Protein AF-A0A3B3ZAB7-F1 (afdb_monomer)

pLDDT: mean 88.38, std 9.66, range [38.16, 97.75]

Solvent-accessible surface area (backbone atoms only — not comparable to full-atom values): 7412 Å² total; per-residue (Å²): 98,80,50,79,48,81,46,79,48,64,71,48,69,42,68,54,40,42,38,39,38,40,39,37,36,43,34,38,38,27,59,18,38,37,39,38,39,42,39,38,37,42,34,39,38,23,58,17,36,37,38,38,39,42,38,38,37,43,34,38,39,20,59,16,35,35,38,37,40,42,38,36,41,42,34,38,37,20,59,16,35,36,39,37,38,44,37,37,37,42,36,39,38,19,57,16,37,36,38,38,38,42,37,37,37,43,35,38,37,21,52,48,9,36,37,38,38,42,39,38,38,42,36,38,38,26,57,14,32,37,38,40,39,38,39,38,35,45,33,38,43,33,67,20,42,38,40,35,36,49,27,50,71,71,41,78,52,80,42,98,46,55,75,47,79,46,66,78,76,82,127

Secondary structure (DSSP, 8-state):
-EEEEEEEEEEE--SSSEEEEEEEEEEE--SSSEEEEEEEEEEE--SSSEEEEEEEEEEE--SSSEEEEEEEEEEE--SSSEEEEEEEEEEE--SSSEEEEEEEEEEE--SSSEEEEEEEEEEE--SSSEEEEEEEEEEE--SSSEEEE-SEEEEE--SSSEEEE------

Structure (mmCIF, N/CA/C/O backbone):
data_AF-A0A3B3ZAB7-F1
#
_entry.id   AF-A0A3B3ZAB7-F1
#
loop_
_atom_site.group_PDB
_atom_site.id
_atom_site.type_symbol
_atom_site.label_atom_id
_atom_site.label_alt_id
_atom_site.label_comp_id
_atom_site.label_asym_id
_atom_site.label_entity_id
_atom_site.label_seq_id
_atom_site.pdbx_PDB_ins_code
_atom_site.Cartn_x
_atom_site.Cartn_y
_atom_site.Cartn_z
_atom_site.occupancy
_atom_site.B_iso_or_equiv
_atom_site.auth_seq_id
_atom_site.auth_comp_id
_atom_site.auth_asym_id
_atom_site.auth_atom_id
_atom_site.pdbx_PDB_model_num
ATOM 1 N N . GLY A 1 1 ? 11.464 8.944 -22.941 1.00 56.97 1 GLY A N 1
ATOM 2 C CA . GLY A 1 1 ? 11.507 7.670 -23.682 1.00 56.97 1 GLY A CA 1
ATOM 3 C C . GLY A 1 1 ? 10.567 6.689 -23.020 1.00 56.97 1 GLY A C 1
ATOM 4 O O . GLY A 1 1 ? 10.219 6.925 -21.866 1.00 56.97 1 GLY A O 1
ATOM 5 N N . LEU A 1 2 ? 10.152 5.659 -23.757 1.00 76.62 2 LEU A N 1
ATOM 6 C CA . LEU A 1 2 ? 9.396 4.512 -23.250 1.00 76.62 2 LEU A CA 1
ATOM 7 C C . LEU A 1 2 ? 10.309 3.286 -23.273 1.00 76.62 2 LEU A C 1
ATOM 9 O O . LEU A 1 2 ? 10.951 3.048 -24.297 1.00 76.62 2 LEU A O 1
ATOM 13 N N . SER A 1 3 ? 10.379 2.540 -22.175 1.00 81.94 3 SER A N 1
ATOM 14 C CA . SER A 1 3 ? 11.030 1.225 -22.119 1.00 81.94 3 SER A CA 1
ATOM 15 C C . SER A 1 3 ? 10.000 0.160 -21.761 1.00 81.94 3 SER A C 1
ATOM 17 O O . SER A 1 3 ? 9.223 0.369 -20.835 1.00 81.94 3 SER A O 1
ATOM 19 N N . GLU A 1 4 ? 10.001 -0.965 -22.477 1.00 85.50 4 GLU A N 1
ATOM 20 C CA . GLU A 1 4 ? 9.142 -2.114 -22.176 1.00 85.50 4 GLU A CA 1
ATOM 21 C C . GLU A 1 4 ? 9.986 -3.376 -21.987 1.00 85.50 4 GLU A C 1
ATOM 23 O O . GLU A 1 4 ? 10.697 -3.763 -22.917 1.00 85.50 4 GLU A O 1
ATOM 28 N N . ASP A 1 5 ? 9.830 -4.067 -20.856 1.00 85.81 5 ASP A N 1
ATOM 29 C CA . ASP A 1 5 ? 10.419 -5.389 -20.633 1.00 85.81 5 ASP A CA 1
ATOM 30 C C . ASP A 1 5 ? 9.352 -6.468 -20.390 1.00 85.81 5 ASP A C 1
ATOM 32 O O . ASP A 1 5 ? 8.323 -6.283 -19.735 1.00 85.81 5 ASP A O 1
ATOM 36 N N . ARG A 1 6 ? 9.592 -7.666 -20.936 1.00 86.44 6 ARG A N 1
ATOM 37 C CA . ARG A 1 6 ? 8.733 -8.846 -20.737 1.00 86.44 6 ARG A CA 1
ATOM 38 C C . ARG A 1 6 ? 9.573 -10.002 -20.221 1.00 86.44 6 ARG A C 1
ATOM 40 O O . ARG A 1 6 ? 10.340 -10.598 -20.972 1.00 86.44 6 ARG A O 1
ATOM 47 N N . GLY A 1 7 ? 9.407 -10.361 -18.950 1.00 86.94 7 GLY A N 1
ATOM 48 C CA . GLY A 1 7 ? 10.125 -11.480 -18.346 1.00 86.94 7 GLY A CA 1
ATOM 49 C C . GLY A 1 7 ? 10.556 -11.224 -16.909 1.00 86.94 7 GLY A C 1
ATOM 50 O O . GLY A 1 7 ? 9.721 -11.009 -16.030 1.00 86.94 7 GLY A O 1
ATOM 51 N N . ARG A 1 8 ? 11.857 -11.366 -16.643 1.00 87.81 8 ARG A N 1
ATOM 52 C CA . ARG A 1 8 ? 12.443 -11.084 -15.331 1.00 87.81 8 ARG A CA 1
ATOM 53 C C . ARG A 1 8 ? 13.347 -9.870 -15.439 1.00 87.81 8 ARG A C 1
ATOM 55 O O . ARG A 1 8 ? 14.348 -9.942 -16.143 1.00 87.81 8 ARG A O 1
ATOM 62 N N . CYS A 1 9 ? 13.016 -8.827 -14.700 1.00 85.50 9 CYS A N 1
ATOM 63 C CA . CYS A 1 9 ? 13.847 -7.653 -14.544 1.00 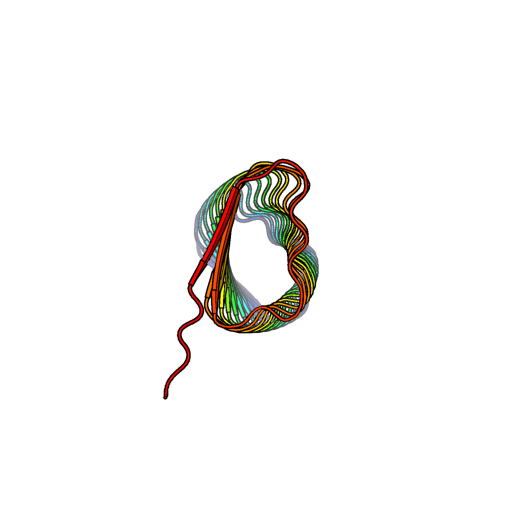85.50 9 CYS A CA 1
ATOM 64 C C . CYS A 1 9 ? 14.545 -7.712 -13.171 1.00 85.50 9 CYS A C 1
ATOM 66 O O . CYS A 1 9 ? 13.981 -8.192 -12.179 1.00 85.50 9 CYS A O 1
ATOM 68 N N . GLY A 1 10 ? 15.807 -7.287 -13.112 1.00 87.62 10 GLY A N 1
ATOM 69 C CA . GLY A 1 10 ? 16.525 -7.147 -11.844 1.00 87.62 10 GLY A CA 1
ATOM 70 C C . GLY A 1 10 ? 16.097 -5.868 -11.134 1.00 87.62 10 GLY A C 1
ATOM 71 O O . GLY 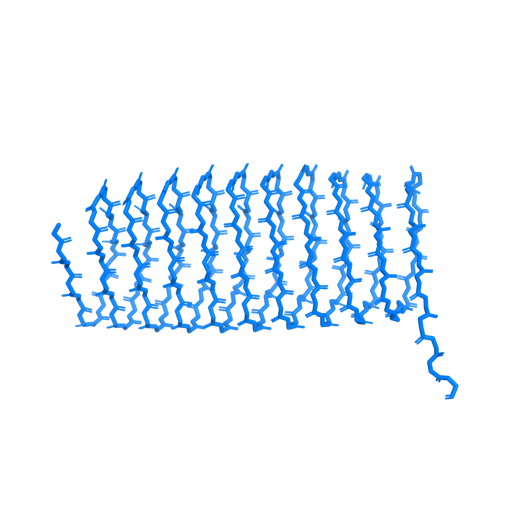A 1 10 ? 15.464 -5.923 -10.079 1.00 87.62 10 GLY A O 1
ATOM 72 N N . THR A 1 11 ? 16.408 -4.735 -11.765 1.00 89.69 11 THR A N 1
ATOM 73 C CA . THR A 1 11 ? 16.131 -3.397 -11.241 1.00 89.69 11 THR A CA 1
ATOM 74 C C . THR A 1 11 ? 15.644 -2.469 -12.353 1.00 89.69 11 THR A C 1
ATOM 76 O O . THR A 1 11 ? 16.261 -2.432 -13.416 1.00 89.69 11 THR A O 1
ATOM 79 N N . VAL A 1 12 ? 14.604 -1.682 -12.076 1.00 85.50 12 VAL A N 1
ATOM 80 C CA . VAL A 1 12 ? 14.018 -0.665 -12.968 1.00 85.50 12 VAL A CA 1
ATOM 81 C C . VAL A 1 12 ? 14.242 0.708 -12.342 1.00 85.50 12 VAL A C 1
ATOM 83 O O . VAL A 1 12 ? 13.846 0.928 -11.199 1.00 85.50 12 VAL A O 1
ATOM 86 N N . LEU A 1 13 ? 14.916 1.623 -13.047 1.00 86.12 13 LEU A N 1
ATOM 87 C CA . LEU A 1 13 ? 15.259 2.961 -12.531 1.00 86.12 13 LEU A CA 1
ATOM 88 C C . LEU A 1 13 ? 14.879 4.084 -13.513 1.00 86.12 13 LEU A C 1
ATOM 90 O O . LEU A 1 13 ? 15.757 4.676 -14.151 1.00 86.12 13 LEU A O 1
ATOM 94 N N . PRO A 1 14 ? 13.588 4.411 -13.664 1.00 79.62 14 PRO A N 1
ATOM 95 C CA . PRO A 1 14 ? 13.180 5.553 -14.459 1.00 79.62 14 PRO A CA 1
ATOM 96 C C . PRO A 1 14 ? 13.575 6.847 -13.730 1.00 79.62 14 PRO A C 1
ATOM 98 O O . PRO A 1 14 ? 13.110 7.156 -12.632 1.00 79.62 14 PRO A O 1
ATOM 101 N N . ALA A 1 15 ? 14.470 7.611 -14.356 1.00 74.06 15 ALA A N 1
ATOM 102 C CA . ALA A 1 15 ? 14.824 8.969 -13.935 1.00 74.06 15 ALA A CA 1
ATOM 103 C C . ALA A 1 15 ? 13.986 10.044 -14.666 1.00 74.06 15 ALA A C 1
ATOM 105 O O . ALA A 1 15 ? 14.046 11.224 -14.325 1.00 74.06 15 ALA A O 1
ATOM 106 N N . GLY A 1 16 ? 13.201 9.634 -15.672 1.00 71.62 16 GLY A N 1
ATOM 107 C CA . GLY A 1 16 ? 12.284 10.450 -16.468 1.00 71.62 16 GLY A CA 1
ATOM 108 C C . GLY A 1 16 ? 11.723 9.660 -17.662 1.00 71.62 16 GLY A C 1
ATOM 109 O O . GLY A 1 16 ? 12.418 8.825 -18.238 1.00 71.62 16 GLY A O 1
ATOM 110 N N . GLY A 1 17 ? 10.472 9.921 -18.058 1.00 80.00 17 GLY A N 1
ATOM 111 C CA . GLY A 1 17 ? 9.752 9.116 -19.063 1.00 80.00 17 GLY A CA 1
ATOM 112 C C . GLY A 1 17 ? 8.845 8.053 -18.436 1.00 80.00 17 GLY A C 1
ATOM 113 O O . GLY A 1 17 ? 8.454 8.215 -17.281 1.00 80.00 17 GLY A O 1
ATOM 114 N N . GLN A 1 18 ? 8.484 7.013 -19.197 1.00 86.25 18 GLN A N 1
ATOM 115 C CA . GLN A 1 18 ? 7.669 5.900 -18.688 1.00 86.25 18 GLN A CA 1
ATOM 116 C C . GLN A 1 18 ? 8.382 4.555 -18.908 1.00 86.25 18 GLN A C 1
ATOM 118 O O . GLN A 1 18 ? 9.010 4.357 -19.951 1.00 86.25 18 GLN A O 1
ATOM 123 N N . SER A 1 19 ? 8.280 3.645 -17.943 1.00 86.81 19 SER A N 1
ATOM 124 C CA . SER A 1 19 ? 8.704 2.243 -18.053 1.00 86.81 19 SER A CA 1
ATOM 125 C C . SER A 1 19 ? 7.514 1.308 -17.840 1.00 86.81 19 SER A C 1
ATOM 127 O O . SER A 1 19 ? 6.703 1.560 -16.954 1.00 86.81 19 SER A O 1
ATOM 129 N N . GLU A 1 20 ? 7.405 0.242 -18.634 1.00 89.75 20 GLU A N 1
ATOM 130 C CA . GLU A 1 20 ? 6.432 -0.836 -18.420 1.00 89.75 20 GLU A CA 1
ATOM 131 C C . GLU A 1 20 ? 7.117 -2.203 -18.335 1.00 89.75 20 GLU A C 1
ATOM 133 O O . GLU A 1 20 ? 7.678 -2.681 -19.324 1.00 89.75 20 GLU A O 1
ATOM 138 N N . ASP A 1 21 ? 6.932 -2.911 -17.224 1.00 87.88 21 ASP A N 1
ATOM 139 C CA . ASP A 1 21 ? 7.467 -4.258 -17.054 1.00 87.88 21 ASP A CA 1
ATOM 140 C C . ASP A 1 21 ? 6.348 -5.288 -16.887 1.00 87.88 21 ASP A C 1
ATOM 142 O O . ASP A 1 21 ? 5.389 -5.131 -16.129 1.00 87.88 21 ASP A O 1
ATOM 146 N N . ARG A 1 22 ? 6.450 -6.411 -17.604 1.00 89.19 22 ARG A N 1
ATOM 147 C CA . ARG A 1 22 ? 5.511 -7.539 -17.484 1.00 89.19 22 ARG A CA 1
ATOM 148 C C . ARG A 1 22 ? 6.245 -8.793 -17.048 1.00 89.19 22 ARG A C 1
ATOM 150 O O . ARG A 1 22 ? 6.940 -9.427 -17.842 1.00 89.19 22 ARG A O 1
ATOM 157 N N . GLY A 1 23 ? 6.017 -9.216 -15.809 1.00 89.44 23 GLY A N 1
ATOM 158 C CA . GLY A 1 23 ? 6.529 -10.474 -15.279 1.00 89.44 23 GLY A CA 1
ATOM 159 C C . GLY A 1 23 ? 6.982 -10.376 -13.828 1.00 89.44 23 GLY A C 1
ATOM 160 O O . GLY A 1 23 ? 6.152 -10.264 -12.927 1.00 89.44 23 GLY A O 1
ATOM 161 N N . ARG A 1 24 ? 8.280 -10.556 -13.575 1.00 89.69 24 ARG A N 1
ATOM 162 C CA . ARG A 1 24 ? 8.850 -10.446 -12.227 1.00 89.69 24 ARG A CA 1
ATOM 163 C C . ARG A 1 24 ? 9.930 -9.387 -12.189 1.00 89.69 24 ARG A C 1
ATOM 165 O O . ARG A 1 24 ? 10.909 -9.525 -12.914 1.00 89.69 24 ARG A O 1
ATOM 172 N N . CYS A 1 25 ? 9.800 -8.461 -11.261 1.00 89.50 25 CYS A N 1
ATOM 173 C CA . CYS A 1 25 ? 10.782 -7.435 -11.007 1.00 89.50 25 CYS A CA 1
ATOM 174 C C . CYS A 1 25 ? 11.337 -7.544 -9.596 1.00 89.50 25 CYS A C 1
ATOM 176 O O . CYS A 1 25 ? 10.614 -7.827 -8.638 1.00 89.50 25 CYS A O 1
ATOM 178 N N . GLY A 1 26 ? 12.659 -7.420 -9.480 1.00 90.81 26 GLY A N 1
ATOM 179 C CA . GLY A 1 26 ? 13.329 -7.390 -8.187 1.00 90.81 26 GLY A CA 1
ATOM 180 C C . GLY A 1 26 ? 13.016 -6.085 -7.470 1.00 90.81 26 GLY A C 1
ATOM 181 O O . GLY A 1 26 ? 12.362 -6.105 -6.426 1.00 90.81 26 GLY A O 1
ATOM 182 N N . THR A 1 27 ? 13.433 -4.969 -8.068 1.00 93.06 27 THR A N 1
ATOM 183 C CA . THR A 1 27 ? 13.322 -3.642 -7.455 1.00 93.06 27 THR A CA 1
ATOM 184 C C . THR A 1 27 ? 12.947 -2.562 -8.475 1.00 93.06 27 THR A C 1
ATOM 186 O O . THR A 1 27 ? 13.541 -2.503 -9.547 1.00 93.06 27 THR A O 1
ATOM 189 N N . VAL A 1 28 ? 12.031 -1.662 -8.121 1.00 89.88 28 VAL A N 1
ATOM 190 C CA . VAL A 1 28 ? 11.608 -0.511 -8.941 1.00 89.88 28 VAL A CA 1
ATOM 191 C C . VAL A 1 28 ? 11.912 0.777 -8.178 1.00 89.88 28 VAL A C 1
ATOM 193 O O . VAL A 1 28 ? 11.453 0.940 -7.050 1.00 89.88 28 VAL A O 1
ATOM 196 N N . LEU A 1 29 ? 12.704 1.686 -8.753 1.00 89.25 29 LEU A N 1
ATOM 197 C CA . LEU A 1 29 ? 13.130 2.940 -8.114 1.00 89.25 29 LEU A CA 1
ATOM 198 C C . LEU A 1 29 ? 12.926 4.147 -9.044 1.00 89.25 29 LEU A C 1
ATOM 200 O O . LEU A 1 29 ? 13.886 4.624 -9.661 1.00 89.25 29 LEU A O 1
ATOM 204 N N . PRO A 1 30 ? 11.699 4.677 -9.155 1.00 85.56 30 PRO A N 1
ATOM 205 C CA . PRO A 1 30 ? 11.475 5.928 -9.855 1.00 85.56 30 PRO A CA 1
ATOM 206 C C . PRO A 1 30 ? 12.079 7.096 -9.067 1.00 85.56 30 PRO A C 1
ATOM 208 O O . PRO A 1 30 ? 11.730 7.351 -7.911 1.00 85.56 30 PRO A O 1
ATOM 211 N N . ALA A 1 31 ? 12.975 7.834 -9.717 1.00 82.81 31 ALA A N 1
ATOM 212 C CA . ALA A 1 31 ? 13.440 9.142 -9.250 1.00 82.81 31 ALA A CA 1
ATOM 213 C C . ALA A 1 31 ? 12.695 10.297 -9.955 1.00 82.81 31 ALA A C 1
ATOM 215 O O . ALA A 1 31 ? 12.775 11.447 -9.529 1.00 82.81 31 ALA A O 1
ATOM 216 N N . GLY A 1 32 ? 11.942 9.981 -11.014 1.00 77.50 32 GLY A N 1
ATOM 217 C CA . GLY A 1 32 ? 11.085 10.869 -11.797 1.00 77.50 32 GLY A CA 1
ATOM 218 C C . GLY A 1 32 ? 10.410 10.090 -12.936 1.00 77.50 32 GLY A C 1
ATOM 219 O O . GLY A 1 32 ? 10.903 9.045 -13.348 1.00 77.50 32 GLY A O 1
ATOM 220 N N . GLY A 1 33 ? 9.281 10.577 -13.462 1.00 83.69 33 GLY A N 1
ATOM 221 C CA . GLY A 1 33 ? 8.510 9.848 -14.484 1.00 83.69 33 GLY A CA 1
ATOM 222 C C . GLY A 1 33 ? 7.523 8.825 -13.904 1.00 83.69 33 GLY A C 1
ATOM 223 O O . GLY A 1 33 ? 7.045 9.008 -12.784 1.00 83.69 33 GLY A O 1
ATOM 224 N N . GLN A 1 34 ? 7.172 7.800 -14.685 1.00 88.38 34 GLN A N 1
ATOM 225 C CA . GLN A 1 34 ? 6.171 6.780 -14.335 1.00 88.38 34 GLN A CA 1
ATOM 226 C C . GLN A 1 34 ? 6.714 5.361 -14.568 1.00 88.38 34 GLN A C 1
ATOM 228 O O . GLN A 1 34 ? 7.357 5.123 -15.585 1.00 88.38 34 GLN A O 1
ATOM 233 N N . SER A 1 35 ? 6.437 4.421 -13.665 1.00 90.00 35 SER A N 1
ATOM 234 C CA . SER A 1 35 ? 6.669 2.984 -13.878 1.00 90.00 35 SER A CA 1
ATOM 235 C C . SER A 1 35 ? 5.354 2.226 -13.749 1.00 90.00 35 SER A C 1
ATOM 237 O O . SER A 1 35 ? 4.620 2.472 -12.796 1.00 90.00 35 SER A O 1
ATOM 239 N N . GLU A 1 36 ? 5.063 1.307 -14.667 1.00 92.56 36 GLU A N 1
ATOM 240 C CA . GLU A 1 36 ? 3.992 0.319 -14.517 1.00 92.56 36 GLU A CA 1
ATOM 241 C C . GLU A 1 36 ? 4.567 -1.099 -14.501 1.00 92.56 36 GLU A C 1
ATOM 243 O O . GLU A 1 36 ? 5.089 -1.564 -15.513 1.00 92.56 36 GLU A O 1
ATOM 248 N N . ASP A 1 37 ? 4.345 -1.847 -13.424 1.00 91.25 37 ASP A N 1
ATOM 249 C CA . ASP A 1 37 ? 4.726 -3.254 -13.359 1.00 91.25 37 ASP A CA 1
ATOM 250 C C . ASP A 1 37 ? 3.488 -4.154 -13.313 1.00 91.25 37 ASP A C 1
ATOM 252 O O . ASP A 1 37 ? 2.551 -3.979 -12.533 1.00 91.25 37 ASP A O 1
ATOM 256 N N . ARG A 1 38 ? 3.462 -5.197 -14.144 1.00 92.50 38 ARG A N 1
ATOM 257 C CA . ARG A 1 38 ? 2.408 -6.223 -14.142 1.00 92.50 38 ARG A CA 1
ATOM 258 C C . ARG A 1 38 ? 2.998 -7.574 -13.787 1.00 92.50 38 ARG A C 1
ATOM 260 O O . ARG A 1 38 ? 3.633 -8.228 -14.614 1.00 92.50 38 ARG A O 1
ATOM 267 N N . GLY A 1 39 ? 2.701 -8.050 -12.582 1.00 92.56 39 GLY A N 1
ATOM 268 C CA . GLY A 1 39 ? 3.062 -9.386 -12.127 1.00 92.56 39 GLY A CA 1
ATOM 269 C C . GLY A 1 39 ? 3.518 -9.422 -10.675 1.00 92.56 39 GLY A C 1
ATOM 270 O O . GLY A 1 39 ? 2.683 -9.394 -9.769 1.00 92.56 39 GLY A O 1
ATOM 271 N N . ARG A 1 40 ? 4.817 -9.628 -10.437 1.00 92.75 40 ARG A N 1
ATOM 272 C CA . ARG A 1 40 ? 5.378 -9.644 -9.079 1.00 92.75 40 ARG A CA 1
ATOM 273 C C . ARG A 1 40 ? 6.558 -8.700 -8.951 1.00 92.75 40 ARG A C 1
ATOM 275 O O . ARG A 1 40 ? 7.545 -8.912 -9.645 1.00 92.75 40 ARG A O 1
ATOM 282 N N . CYS A 1 41 ? 6.495 -7.818 -7.971 1.00 92.88 41 CYS A N 1
ATOM 283 C CA . CYS A 1 41 ? 7.569 -6.909 -7.610 1.00 92.88 41 CYS A CA 1
ATOM 284 C C . CYS A 1 41 ? 8.096 -7.282 -6.227 1.00 92.88 41 CYS A C 1
ATOM 286 O O . CYS A 1 41 ? 7.327 -7.591 -5.311 1.00 92.88 41 CYS A O 1
ATOM 288 N N . GLY A 1 42 ? 9.417 -7.333 -6.078 1.00 93.50 42 GLY A N 1
ATOM 289 C CA . GLY A 1 42 ? 10.045 -7.504 -4.772 1.00 93.50 42 GLY A CA 1
ATOM 290 C C . GLY A 1 42 ? 9.864 -6.243 -3.940 1.00 93.50 42 GLY A C 1
ATOM 291 O O . GLY A 1 42 ? 9.201 -6.287 -2.903 1.00 93.50 42 GLY A O 1
ATOM 292 N N . THR A 1 43 ? 10.402 -5.129 -4.438 1.00 95.88 43 THR A N 1
ATOM 293 C CA . THR A 1 43 ? 10.430 -3.857 -3.713 1.00 95.88 43 THR A CA 1
ATOM 294 C C . THR A 1 43 ? 10.192 -2.662 -4.641 1.00 95.88 43 THR A C 1
ATOM 296 O O . THR A 1 43 ? 10.794 -2.589 -5.709 1.00 95.88 43 THR A O 1
ATOM 299 N N . VAL A 1 44 ? 9.388 -1.691 -4.209 1.00 94.12 44 VAL A N 1
ATOM 300 C CA . VAL A 1 44 ? 9.121 -0.430 -4.926 1.00 94.12 44 VAL A CA 1
ATOM 301 C C . VAL A 1 44 ? 9.545 0.742 -4.044 1.00 94.12 44 VAL A C 1
ATOM 303 O O . VAL A 1 44 ? 9.080 0.853 -2.911 1.00 94.12 44 VAL A O 1
ATOM 306 N N . LEU A 1 45 ? 10.437 1.609 -4.528 1.00 92.44 45 LEU A N 1
ATOM 307 C CA . LEU A 1 45 ? 10.971 2.752 -3.777 1.00 92.44 45 LEU A CA 1
ATOM 308 C C . LEU A 1 45 ? 10.938 4.043 -4.612 1.00 92.44 45 LEU A C 1
ATOM 310 O O . LEU A 1 45 ? 11.971 4.464 -5.141 1.00 92.44 45 LEU A O 1
ATOM 314 N N . PRO A 1 46 ? 9.777 4.703 -4.740 1.00 89.19 46 PRO A N 1
ATOM 315 C CA . PRO A 1 46 ? 9.716 6.016 -5.356 1.00 89.19 46 PRO A CA 1
ATOM 316 C C . PRO A 1 46 ? 10.387 7.060 -4.460 1.00 89.19 46 PRO A C 1
ATOM 318 O O . PRO A 1 46 ? 10.015 7.272 -3.302 1.00 89.19 46 PRO A O 1
ATOM 321 N N . ALA A 1 47 ? 11.381 7.740 -5.023 1.00 87.31 47 ALA A N 1
ATOM 322 C CA . ALA A 1 47 ? 11.936 8.977 -4.474 1.00 87.31 47 ALA A CA 1
ATOM 323 C C . ALA A 1 47 ? 11.296 10.221 -5.129 1.00 87.31 47 ALA A C 1
ATOM 325 O O . ALA A 1 47 ? 11.384 11.325 -4.596 1.00 87.31 47 ALA A O 1
ATOM 326 N N . GLY A 1 48 ? 10.612 10.031 -6.261 1.00 82.94 48 GLY A N 1
ATOM 327 C CA . GLY A 1 48 ? 9.832 11.008 -7.023 1.00 82.94 48 GLY A CA 1
ATOM 328 C C . GLY A 1 48 ? 9.051 10.291 -8.134 1.00 82.94 48 GLY A C 1
ATOM 329 O O . GLY A 1 48 ? 9.250 9.102 -8.348 1.00 82.94 48 GLY A O 1
ATOM 330 N N . GLY A 1 49 ? 8.155 10.977 -8.851 1.00 86.19 49 GLY A N 1
ATOM 331 C CA . GLY A 1 49 ? 7.362 10.334 -9.915 1.00 86.19 49 GLY A CA 1
ATOM 332 C C . GLY A 1 49 ? 6.232 9.430 -9.397 1.00 86.19 49 GLY A C 1
ATOM 333 O O . GLY A 1 49 ? 5.697 9.684 -8.315 1.00 86.19 49 GLY A O 1
ATOM 334 N N . GLN A 1 50 ? 5.813 8.448 -10.203 1.00 90.31 50 GLN A N 1
ATOM 335 C CA . GLN A 1 50 ? 4.706 7.519 -9.920 1.00 90.31 50 GLN A CA 1
ATOM 336 C C . GLN A 1 50 ? 5.119 6.065 -10.194 1.00 90.31 50 GLN A C 1
ATOM 338 O O . GLN A 1 50 ? 5.763 5.804 -11.211 1.00 90.31 50 GLN A O 1
ATOM 343 N N . SER A 1 51 ? 4.679 5.131 -9.355 1.00 92.25 51 SER A N 1
ATOM 344 C CA . SER A 1 51 ? 4.700 3.689 -9.638 1.00 92.25 51 SER A CA 1
ATOM 345 C C . SER A 1 51 ? 3.286 3.119 -9.595 1.00 92.25 51 SER A C 1
ATOM 347 O O . SER A 1 51 ? 2.555 3.401 -8.650 1.00 92.25 51 SER A O 1
ATOM 349 N N . GLU A 1 52 ? 2.914 2.292 -10.568 1.00 94.81 52 GLU A N 1
ATOM 350 C CA . GLU A 1 52 ? 1.726 1.437 -10.507 1.00 94.81 52 GLU A CA 1
ATOM 351 C C . GLU A 1 52 ? 2.125 -0.036 -10.602 1.00 94.81 52 GLU A C 1
ATOM 353 O O . GLU A 1 52 ? 2.604 -0.480 -11.645 1.00 94.81 52 GLU A O 1
ATOM 358 N N . ASP A 1 53 ? 1.799 -0.833 -9.590 1.00 94.31 53 ASP A N 1
ATOM 359 C CA . ASP A 1 53 ? 2.026 -2.273 -9.627 1.00 94.31 53 ASP A CA 1
ATOM 360 C C . ASP A 1 53 ? 0.699 -3.033 -9.670 1.00 94.31 53 ASP A C 1
ATOM 362 O O . ASP A 1 53 ? -0.196 -2.877 -8.840 1.00 94.31 53 ASP A O 1
ATOM 366 N N . ARG A 1 54 ? 0.549 -3.941 -10.635 1.00 95.44 54 ARG A N 1
ATOM 367 C CA . ARG A 1 54 ? -0.610 -4.838 -10.749 1.00 95.44 54 ARG A CA 1
ATOM 368 C C . ARG A 1 54 ? -0.184 -6.269 -10.484 1.00 95.44 54 ARG A C 1
ATOM 370 O O . ARG A 1 54 ? 0.359 -6.948 -11.358 1.00 95.44 54 ARG A O 1
ATOM 377 N N . GLY A 1 55 ? -0.512 -6.771 -9.297 1.00 94.62 55 GLY A N 1
ATOM 378 C CA . GLY A 1 55 ? -0.305 -8.164 -8.923 1.00 94.62 55 GLY A CA 1
ATOM 379 C C . GLY A 1 55 ? 0.127 -8.343 -7.474 1.00 94.62 55 GLY A C 1
ATOM 380 O O . GLY A 1 55 ? -0.716 -8.328 -6.573 1.00 94.62 55 GLY A O 1
ATOM 381 N N . ARG A 1 56 ? 1.405 -8.662 -7.248 1.00 95.19 56 ARG A N 1
ATOM 382 C CA . ARG A 1 56 ? 1.952 -8.850 -5.898 1.00 95.19 56 ARG A CA 1
ATOM 383 C C . ARG A 1 56 ? 3.212 -8.032 -5.682 1.00 95.19 56 ARG A C 1
ATOM 385 O O . ARG A 1 56 ? 4.190 -8.281 -6.378 1.00 95.19 56 ARG A O 1
ATOM 392 N N . CYS A 1 57 ? 3.212 -7.235 -4.630 1.00 95.50 57 CYS A N 1
ATOM 393 C CA . CYS A 1 57 ? 4.358 -6.463 -4.181 1.00 95.50 57 CYS A CA 1
ATOM 394 C C . CYS A 1 57 ? 4.818 -7.001 -2.830 1.00 95.50 57 CYS A C 1
ATOM 396 O O . CYS A 1 57 ? 4.002 -7.320 -1.959 1.00 95.50 57 CYS A O 1
ATOM 398 N N . GLY A 1 58 ? 6.124 -7.190 -2.667 1.00 95.69 58 GLY A N 1
ATOM 399 C CA . GLY A 1 58 ? 6.696 -7.545 -1.372 1.00 95.69 58 GLY A CA 1
ATOM 400 C C . GLY A 1 58 ? 6.647 -6.351 -0.428 1.00 95.69 58 GLY A C 1
ATOM 401 O O . GLY A 1 58 ? 6.018 -6.432 0.630 1.00 95.69 58 GLY A O 1
ATOM 402 N N . THR A 1 59 ? 7.276 -5.254 -0.847 1.00 97.38 59 THR A N 1
ATOM 403 C CA . THR A 1 59 ? 7.455 -4.064 -0.016 1.00 97.38 59 THR A CA 1
ATOM 404 C C . THR A 1 59 ? 7.373 -2.779 -0.844 1.00 97.38 59 THR A C 1
ATOM 406 O O . THR A 1 59 ? 7.997 -2.689 -1.899 1.00 97.38 59 THR A O 1
ATOM 409 N N . VAL A 1 60 ? 6.677 -1.763 -0.338 1.00 96.19 60 VAL A N 1
ATOM 410 C CA . VAL A 1 60 ? 6.556 -0.432 -0.954 1.00 96.19 60 VAL A CA 1
ATOM 411 C C . VAL A 1 60 ? 7.047 0.627 0.032 1.00 96.19 60 VAL A C 1
ATOM 413 O O . VAL A 1 60 ? 6.552 0.704 1.153 1.00 96.19 60 VAL A O 1
ATOM 416 N N . LEU A 1 61 ? 8.053 1.418 -0.354 1.00 94.94 61 LEU A N 1
ATOM 417 C CA . LEU A 1 61 ? 8.682 2.438 0.496 1.00 94.94 61 LEU A CA 1
ATOM 418 C C . LEU A 1 61 ? 8.830 3.781 -0.240 1.00 94.94 61 LEU A C 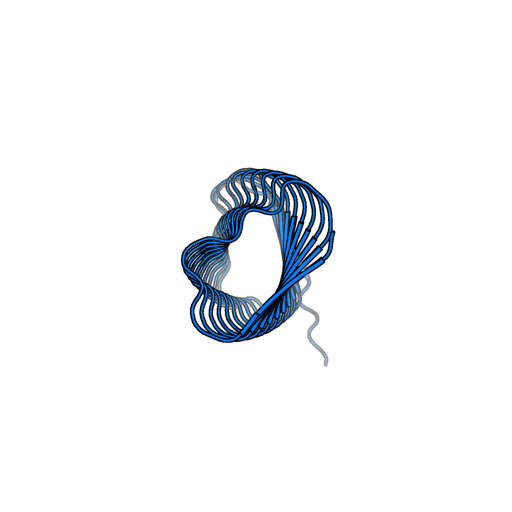1
ATOM 420 O O . LEU A 1 61 ? 9.925 4.118 -0.703 1.00 94.94 61 LEU A O 1
ATOM 424 N N . PRO A 1 62 ? 7.759 4.577 -0.360 1.00 91.06 62 PRO A N 1
ATOM 425 C CA . PRO A 1 62 ? 7.868 5.926 -0.881 1.00 91.06 62 PRO A CA 1
ATOM 426 C C . PRO A 1 62 ? 8.617 6.820 0.107 1.00 91.06 62 PRO A C 1
ATOM 428 O O . PRO A 1 62 ? 8.231 6.994 1.266 1.00 91.06 62 PRO A O 1
ATOM 431 N N . ALA A 1 63 ? 9.701 7.413 -0.380 1.00 90.06 63 ALA A N 1
ATOM 432 C CA . ALA A 1 63 ? 10.351 8.558 0.253 1.00 90.06 63 ALA A CA 1
ATOM 433 C C . ALA A 1 63 ? 9.840 9.887 -0.343 1.00 90.06 63 ALA A C 1
ATOM 435 O O . ALA A 1 63 ? 9.977 10.943 0.271 1.00 90.06 63 ALA A O 1
ATOM 436 N N . GLY A 1 64 ? 9.206 9.823 -1.518 1.00 85.31 64 GLY A N 1
ATOM 437 C CA . GLY A 1 64 ? 8.535 10.902 -2.241 1.00 85.31 64 GLY A CA 1
ATOM 438 C C . GLY A 1 64 ? 7.666 10.310 -3.358 1.00 85.31 64 GLY A C 1
ATOM 439 O O . GLY A 1 64 ? 7.590 9.094 -3.497 1.00 85.31 64 GLY A O 1
ATOM 440 N N . GLY A 1 65 ? 6.994 11.140 -4.161 1.00 87.88 65 GLY A N 1
ATOM 441 C CA . GLY A 1 65 ? 6.158 10.636 -5.263 1.00 87.88 65 GLY A CA 1
ATOM 442 C C . GLY A 1 65 ? 4.918 9.860 -4.796 1.00 87.88 65 GLY A C 1
ATOM 443 O O . GLY A 1 65 ? 4.393 10.134 -3.713 1.00 87.88 65 GLY A O 1
ATOM 444 N N . GLN A 1 66 ? 4.409 8.959 -5.640 1.00 92.50 66 GLN A N 1
ATOM 445 C CA . GLN A 1 66 ? 3.219 8.137 -5.372 1.00 92.50 66 GLN A CA 1
ATOM 446 C C . GLN A 1 66 ? 3.456 6.680 -5.787 1.00 92.50 66 GLN A C 1
ATOM 448 O O . GLN A 1 66 ? 4.100 6.435 -6.810 1.00 92.50 66 GLN A O 1
ATOM 453 N N . SER A 1 67 ? 2.867 5.745 -5.047 1.00 94.44 67 SER A N 1
ATOM 454 C CA . SER A 1 67 ? 2.734 4.340 -5.446 1.00 94.44 67 SER A CA 1
ATOM 455 C C . SER A 1 67 ? 1.264 3.927 -5.443 1.00 94.44 67 SER A C 1
ATOM 457 O O . SER A 1 67 ? 0.559 4.247 -4.490 1.00 94.44 67 SER A O 1
ATOM 459 N N . GLU A 1 68 ? 0.816 3.188 -6.456 1.00 96.69 68 GLU A N 1
ATOM 460 C CA . GLU A 1 68 ? -0.469 2.482 -6.446 1.00 96.69 68 GLU A CA 1
ATOM 461 C C . GLU A 1 68 ? -0.252 0.973 -6.637 1.00 96.69 68 GLU A C 1
ATOM 463 O O . GLU A 1 68 ? 0.178 0.541 -7.706 1.00 96.69 68 GLU A O 1
ATOM 468 N N . ASP A 1 69 ? -0.639 0.155 -5.657 1.00 96.19 69 ASP A N 1
ATOM 469 C CA . ASP A 1 69 ? -0.619 -1.303 -5.780 1.00 96.19 69 ASP A CA 1
ATOM 470 C C . ASP A 1 69 ? -2.034 -1.856 -5.972 1.00 96.19 69 ASP A C 1
ATOM 472 O O . ASP A 1 69 ? -2.918 -1.741 -5.123 1.00 96.19 69 ASP A O 1
ATOM 476 N N . ARG A 1 70 ? -2.270 -2.587 -7.061 1.00 96.81 70 ARG A N 1
ATOM 477 C CA . ARG A 1 70 ? -3.501 -3.361 -7.278 1.00 96.81 70 ARG A CA 1
ATOM 478 C C . ARG A 1 70 ? -3.229 -4.844 -7.092 1.00 96.81 70 ARG A C 1
ATOM 480 O O . ARG A 1 70 ? -2.734 -5.522 -7.995 1.00 96.81 70 ARG A O 1
ATOM 487 N N . GLY A 1 71 ? -3.645 -5.387 -5.951 1.00 95.69 71 GLY A N 1
ATOM 488 C CA . GLY A 1 71 ? -3.607 -6.820 -5.681 1.00 95.69 71 GLY A CA 1
ATOM 489 C C . GLY A 1 71 ? -3.221 -7.158 -4.248 1.00 95.69 7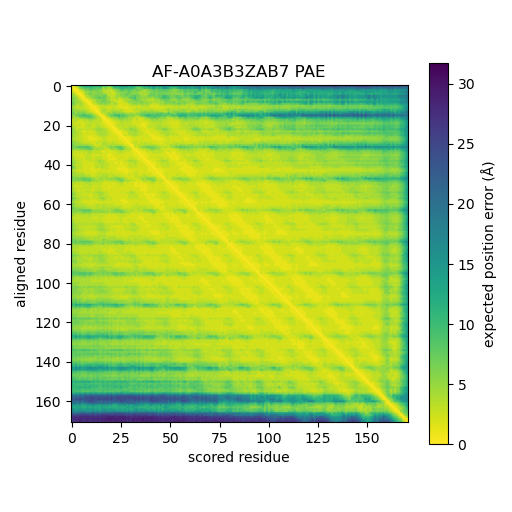1 GLY A C 1
ATOM 490 O O . GLY A 1 71 ? -4.068 -7.127 -3.352 1.00 95.69 71 GLY A O 1
ATOM 491 N N . ARG A 1 72 ? -1.987 -7.625 -4.039 1.00 96.50 72 ARG A N 1
ATOM 492 C CA . ARG A 1 72 ? -1.473 -7.932 -2.698 1.00 96.50 72 ARG A CA 1
ATOM 493 C C . ARG A 1 72 ? -0.159 -7.219 -2.442 1.00 96.50 72 ARG A C 1
ATOM 495 O O . ARG A 1 72 ? 0.808 -7.546 -3.123 1.00 96.50 72 ARG A O 1
ATOM 502 N N . CYS A 1 73 ? -0.113 -6.407 -1.400 1.00 96.69 73 CYS A N 1
ATOM 503 C CA . CYS A 1 73 ? 1.123 -5.874 -0.862 1.00 96.69 73 CYS A CA 1
ATOM 504 C C . CYS A 1 73 ? 1.471 -6.572 0.458 1.00 96.69 73 CYS A C 1
ATOM 506 O O . CYS A 1 73 ? 0.600 -6.890 1.277 1.00 96.69 73 CYS A O 1
ATOM 508 N N . GLY A 1 74 ? 2.747 -6.898 0.647 1.00 96.75 74 GLY A N 1
ATOM 509 C CA . GLY A 1 74 ? 3.241 -7.427 1.912 1.00 96.75 74 GLY A CA 1
ATOM 510 C C . GLY A 1 74 ? 3.337 -6.328 2.964 1.00 96.75 74 GLY A C 1
ATOM 511 O O . GLY A 1 74 ? 2.725 -6.446 4.028 1.00 96.75 74 GLY A O 1
ATOM 512 N N . THR A 1 75 ? 4.092 -5.275 2.653 1.00 97.75 75 THR A N 1
ATOM 513 C CA . THR A 1 75 ? 4.415 -4.204 3.602 1.00 97.75 75 THR A CA 1
ATOM 514 C C . THR A 1 75 ? 4.494 -2.845 2.906 1.00 97.75 75 THR A C 1
ATOM 516 O O . THR A 1 75 ? 5.198 -2.719 1.909 1.00 97.75 75 THR A O 1
ATOM 519 N N . VAL A 1 76 ? 3.857 -1.820 3.472 1.00 96.94 76 VAL A N 1
ATOM 520 C CA . VAL A 1 76 ? 3.883 -0.436 2.970 1.00 96.94 76 VAL A CA 1
ATOM 521 C C . VAL A 1 76 ? 4.471 0.473 4.046 1.00 96.94 76 VAL A C 1
ATOM 523 O O . VAL A 1 76 ? 3.979 0.496 5.173 1.00 96.94 76 VAL A O 1
ATOM 526 N N . LEU A 1 77 ? 5.548 1.195 3.733 1.00 95.75 77 LEU A N 1
ATOM 527 C CA . LEU A 1 77 ? 6.258 2.070 4.673 1.00 95.75 77 LEU A CA 1
ATOM 528 C C . LEU A 1 77 ? 6.568 3.438 4.044 1.00 95.75 77 LEU A C 1
ATOM 530 O O . LEU A 1 77 ? 7.709 3.690 3.645 1.00 95.75 77 LEU A O 1
ATOM 534 N N . PRO A 1 78 ? 5.588 4.350 3.956 1.00 92.56 78 PRO A N 1
ATOM 535 C CA . PRO A 1 78 ? 5.859 5.709 3.526 1.00 92.56 78 PRO A CA 1
ATOM 536 C C . PRO A 1 78 ? 6.681 6.441 4.588 1.00 92.56 78 PRO A C 1
ATOM 538 O O . PRO A 1 78 ? 6.295 6.566 5.754 1.00 92.56 78 PRO A O 1
ATOM 541 N N . ALA A 1 79 ? 7.837 6.941 4.166 1.00 91.00 79 ALA A N 1
ATOM 542 C CA . ALA A 1 79 ? 8.588 7.957 4.899 1.00 91.00 79 ALA A CA 1
ATOM 543 C C . ALA A 1 79 ? 8.241 9.372 4.390 1.00 91.00 79 ALA A C 1
ATOM 545 O O . ALA A 1 79 ? 8.427 10.357 5.100 1.00 91.00 79 ALA A O 1
ATOM 546 N N . GLY A 1 80 ? 7.688 9.457 3.178 1.00 85.50 80 GLY A N 1
ATOM 547 C CA . GLY A 1 80 ? 7.142 10.640 2.518 1.00 85.50 80 GLY A CA 1
ATOM 548 C C . GLY A 1 80 ? 6.242 10.204 1.355 1.00 85.50 80 GLY A C 1
ATOM 549 O O . GLY A 1 80 ? 6.021 9.013 1.161 1.00 85.50 80 GLY A O 1
ATOM 550 N N . GLY A 1 81 ? 5.702 11.143 0.574 1.00 89.56 81 GLY A N 1
ATOM 551 C CA . GLY A 1 81 ? 4.848 10.791 -0.571 1.00 89.56 81 GLY A CA 1
ATOM 552 C C . GLY A 1 81 ? 3.524 10.126 -0.172 1.00 89.56 81 GLY A C 1
ATOM 553 O O . GLY A 1 81 ? 2.997 10.400 0.910 1.00 89.56 81 GLY A O 1
ATOM 554 N N . GLN A 1 82 ? 2.954 9.322 -1.074 1.00 93.69 82 GLN A N 1
ATOM 555 C CA . GLN A 1 82 ? 1.676 8.624 -0.874 1.00 93.69 82 GLN A CA 1
ATOM 556 C C . GLN A 1 82 ? 1.755 7.174 -1.364 1.00 93.69 82 GLN A C 1
ATOM 558 O O . GLN A 1 82 ? 2.452 6.880 -2.339 1.00 93.69 82 GLN A O 1
ATOM 563 N N . SER A 1 83 ? 0.993 6.289 -0.732 1.00 95.44 83 SER A 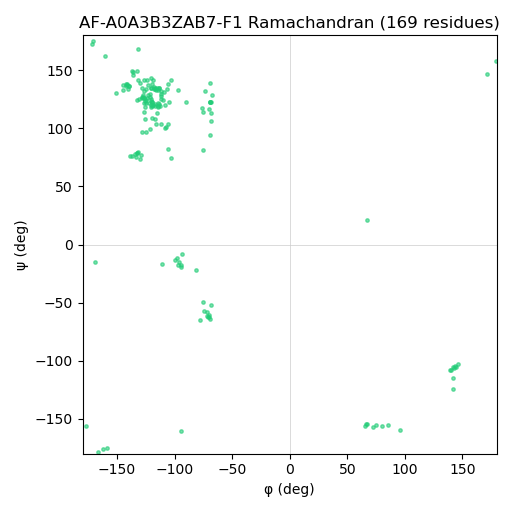N 1
ATOM 564 C CA . SER A 1 83 ? 0.722 4.938 -1.231 1.00 95.44 83 SER A CA 1
ATOM 565 C C . SER A 1 83 ? -0.778 4.677 -1.248 1.00 95.44 83 SER A C 1
ATOM 567 O O . SER A 1 83 ? -1.452 4.985 -0.269 1.00 95.44 83 SER A O 1
ATOM 569 N N . GLU A 1 84 ? -1.292 4.109 -2.335 1.00 97.25 84 GLU A N 1
ATOM 570 C CA . GLU A 1 84 ? -2.65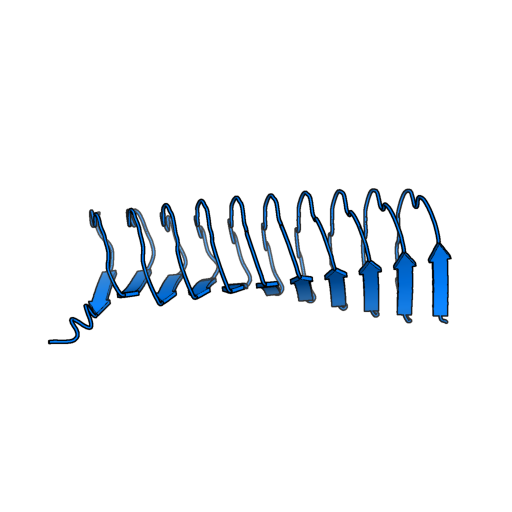4 3.582 -2.408 1.00 97.25 84 GLU A CA 1
ATOM 571 C C . GLU A 1 84 ? -2.614 2.088 -2.733 1.00 97.25 84 GLU A C 1
ATOM 573 O O . GLU A 1 84 ? -2.197 1.702 -3.823 1.00 97.25 84 GLU A O 1
ATOM 578 N N . ASP A 1 85 ? -3.151 1.248 -1.853 1.00 96.69 85 ASP A N 1
ATOM 579 C CA . ASP A 1 85 ? -3.250 -0.182 -2.114 1.00 96.69 85 ASP A CA 1
ATOM 580 C C . ASP A 1 85 ? -4.707 -0.612 -2.286 1.00 96.69 85 ASP A C 1
ATOM 582 O O . ASP A 1 85 ? -5.571 -0.458 -1.423 1.00 96.69 85 ASP A O 1
ATOM 586 N N . ARG A 1 86 ? -5.005 -1.258 -3.410 1.00 96.88 86 ARG A N 1
ATOM 587 C CA . ARG A 1 86 ? -6.307 -1.863 -3.703 1.00 96.88 86 ARG A CA 1
ATOM 588 C C . ARG A 1 86 ? -6.201 -3.376 -3.633 1.00 96.88 86 ARG A C 1
ATOM 590 O O . ARG A 1 86 ? -5.797 -4.039 -4.593 1.00 96.88 86 ARG A O 1
ATOM 597 N N . GLY A 1 87 ? -6.649 -3.950 -2.521 1.00 95.88 87 GLY A N 1
ATOM 598 C CA . GLY A 1 87 ? -6.773 -5.393 -2.356 1.00 95.88 87 GLY A CA 1
ATOM 599 C C . GLY A 1 87 ? -6.448 -5.878 -0.950 1.00 95.88 87 GLY A C 1
ATOM 600 O O . GLY A 1 87 ? -7.309 -5.845 -0.069 1.00 95.88 87 GLY A O 1
ATOM 601 N N . ARG A 1 88 ? -5.266 -6.475 -0.765 1.00 96.81 88 ARG A N 1
ATOM 602 C CA . ARG A 1 88 ? -4.821 -6.967 0.546 1.00 96.81 88 ARG A CA 1
ATOM 603 C C . ARG A 1 88 ? -3.442 -6.443 0.898 1.00 96.81 88 ARG A C 1
ATOM 605 O O . ARG A 1 88 ? -2.502 -6.750 0.170 1.00 96.81 88 ARG A O 1
ATOM 612 N N . CYS A 1 89 ? -3.336 -5.845 2.071 1.00 96.81 89 CYS A N 1
ATOM 613 C CA . CYS A 1 89 ? -2.089 -5.361 2.641 1.00 96.81 89 CYS A CA 1
ATOM 614 C C . CYS A 1 89 ? -1.781 -6.165 3.898 1.00 96.81 89 CYS A C 1
ATOM 616 O O . CYS 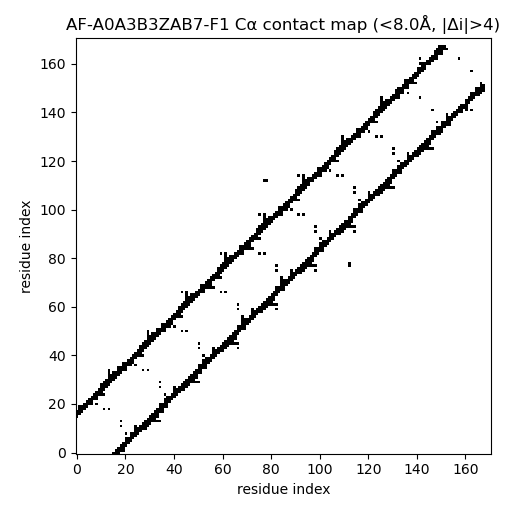A 1 89 ? -2.664 -6.440 4.719 1.00 96.81 89 CYS A O 1
ATOM 618 N N . GLY A 1 90 ? -0.541 -6.627 4.029 1.00 96.75 90 GLY A N 1
ATOM 619 C CA . GLY A 1 90 ? -0.095 -7.294 5.248 1.00 96.75 90 GLY A CA 1
ATOM 620 C C . GLY A 1 90 ? 0.055 -6.287 6.381 1.00 96.75 90 GLY A C 1
ATOM 621 O O . GLY A 1 90 ? -0.646 -6.387 7.389 1.00 96.75 90 GLY A O 1
ATOM 622 N N . THR A 1 91 ? 0.945 -5.316 6.185 1.00 97.69 91 THR A N 1
ATOM 623 C CA . THR A 1 91 ? 1.308 -4.331 7.209 1.00 97.69 91 THR A CA 1
ATOM 624 C C . THR A 1 91 ? 1.510 -2.948 6.595 1.00 97.69 91 THR A C 1
ATOM 626 O O . THR A 1 91 ? 2.175 -2.840 5.567 1.00 97.69 91 THR A O 1
ATOM 629 N N . VAL A 1 92 ? 1.015 -1.902 7.253 1.00 96.88 92 VAL A N 1
ATOM 630 C CA . VAL A 1 92 ? 1.185 -0.500 6.841 1.00 96.88 92 VAL A CA 1
ATOM 631 C C . VAL A 1 92 ? 1.769 0.316 7.990 1.00 96.88 92 VAL A C 1
ATOM 633 O O . VAL A 1 92 ? 1.233 0.305 9.097 1.00 96.88 92 VAL A O 1
ATOM 636 N N . LEU A 1 93 ? 2.906 0.976 7.753 1.00 95.56 93 LEU A N 1
ATOM 637 C CA . LEU A 1 93 ? 3.670 1.707 8.771 1.00 95.56 93 LEU A CA 1
ATOM 638 C C . LEU A 1 93 ? 4.172 3.068 8.253 1.00 95.56 93 LEU A C 1
ATOM 640 O O . LEU A 1 93 ? 5.361 3.215 7.952 1.00 95.56 93 LEU A O 1
ATOM 644 N N . PRO A 1 94 ? 3.313 4.092 8.143 1.00 92.75 94 PRO A N 1
ATOM 645 C CA . PRO A 1 94 ? 3.765 5.417 7.753 1.00 92.75 94 PRO A CA 1
ATOM 646 C C . PRO A 1 94 ? 4.491 6.115 8.904 1.00 92.75 94 PRO A C 1
ATOM 648 O O . PRO A 1 94 ? 3.916 6.490 9.934 1.00 92.75 94 PRO A O 1
ATOM 651 N N . ALA A 1 95 ? 5.785 6.332 8.688 1.00 91.12 95 ALA A N 1
ATOM 652 C CA . ALA A 1 95 ? 6.605 7.225 9.500 1.00 91.12 95 ALA A CA 1
ATOM 653 C C . ALA A 1 95 ? 6.430 8.697 9.074 1.00 91.12 95 ALA A C 1
ATOM 655 O O . ALA A 1 95 ? 6.645 9.602 9.875 1.00 91.12 95 ALA A O 1
ATOM 656 N N . GLY A 1 96 ? 5.982 8.921 7.837 1.00 84.81 96 GLY A N 1
ATOM 657 C CA . GLY A 1 96 ? 5.568 10.197 7.253 1.00 84.81 96 GLY A CA 1
ATOM 658 C C . GLY A 1 96 ? 4.658 9.932 6.048 1.00 84.81 96 GLY A C 1
ATOM 659 O O . GLY A 1 96 ? 4.307 8.786 5.790 1.00 84.81 96 GLY A O 1
ATOM 660 N N . GLY A 1 97 ? 4.247 10.963 5.306 1.00 90.81 97 GLY A N 1
ATOM 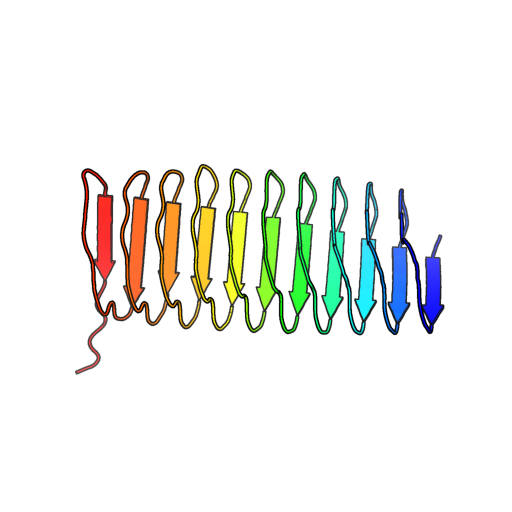661 C CA . GLY A 1 97 ? 3.390 10.768 4.124 1.00 90.81 97 GLY A CA 1
ATOM 662 C C . GLY A 1 97 ? 1.993 10.224 4.455 1.00 90.81 97 GLY A C 1
ATOM 663 O O . GLY A 1 97 ? 1.485 10.448 5.558 1.00 90.81 97 GLY A O 1
ATOM 664 N N . GLN A 1 98 ? 1.347 9.576 3.482 1.00 94.19 98 GLN A N 1
ATOM 665 C CA . GLN A 1 98 ? 0.002 8.999 3.632 1.00 94.19 98 GLN A CA 1
ATOM 666 C C . GLN A 1 98 ? -0.069 7.599 3.011 1.00 94.19 98 GLN A C 1
ATOM 668 O O . GLN A 1 98 ? 0.575 7.335 1.992 1.00 94.19 98 GLN A O 1
ATOM 673 N N . SER A 1 99 ? -0.904 6.743 3.588 1.00 95.62 99 SER A N 1
ATOM 674 C CA . SER A 1 99 ? -1.316 5.462 3.014 1.00 95.62 99 SER A CA 1
ATOM 675 C C . SER A 1 99 ? -2.838 5.393 2.941 1.00 95.62 99 SER A C 1
ATOM 677 O O . SER A 1 99 ? -3.501 5.714 3.925 1.00 95.62 99 SER A O 1
ATOM 679 N N . GLU A 1 100 ? -3.385 4.955 1.810 1.00 97.19 100 GLU A N 1
ATOM 680 C CA . GLU A 1 100 ? -4.794 4.575 1.680 1.00 97.19 100 GLU A CA 1
ATOM 681 C C . GLU A 1 100 ? -4.898 3.105 1.269 1.00 97.19 100 GLU A C 1
ATOM 683 O O . GLU A 1 100 ? -4.503 2.743 0.162 1.00 97.19 100 GLU A O 1
ATOM 688 N N . ASP A 1 101 ? -5.528 2.276 2.096 1.00 96.56 101 ASP A N 1
ATOM 689 C CA . ASP A 1 101 ? -5.786 0.885 1.754 1.00 96.56 101 ASP A CA 1
ATOM 690 C C . ASP A 1 101 ? -7.276 0.634 1.513 1.00 96.56 101 ASP A C 1
ATOM 692 O O . ASP A 1 101 ? -8.147 0.822 2.365 1.00 96.56 101 ASP A O 1
ATOM 696 N N . ARG A 1 102 ? -7.605 0.107 0.336 1.00 96.38 102 ARG A N 1
ATOM 697 C CA . ARG A 1 102 ? -8.955 -0.330 -0.033 1.00 96.38 102 ARG A CA 1
ATOM 698 C C . ARG A 1 102 ? -9.015 -1.846 -0.082 1.00 96.38 102 ARG A C 1
ATOM 700 O O . ARG A 1 102 ? -8.676 -2.475 -1.087 1.00 96.38 102 ARG A O 1
ATOM 707 N N . GLY A 1 103 ? -9.542 -2.448 0.980 1.00 95.38 103 GLY A N 1
ATOM 708 C CA . GLY A 1 103 ? -9.823 -3.877 1.029 1.00 95.38 103 GLY A CA 1
ATOM 709 C C . GLY A 1 103 ? -9.580 -4.497 2.396 1.00 95.38 103 GLY A C 1
ATOM 710 O O . GLY A 1 103 ? -10.439 -4.414 3.276 1.00 95.38 103 GLY A O 1
ATOM 711 N N . ARG A 1 104 ? -8.488 -5.255 2.537 1.00 96.31 104 ARG A N 1
ATOM 712 C CA . ARG A 1 104 ? -8.133 -5.909 3.803 1.00 96.31 104 ARG A CA 1
ATOM 713 C C . ARG A 1 104 ? -6.716 -5.578 4.229 1.00 96.31 104 ARG A C 1
ATOM 715 O O . ARG A 1 104 ? -5.795 -5.949 3.507 1.00 96.31 104 ARG A O 1
ATOM 722 N N . CYS A 1 105 ? -6.578 -5.086 5.448 1.00 96.50 105 CYS A N 1
ATOM 723 C CA . CYS A 1 105 ? -5.293 -4.812 6.072 1.00 96.50 105 CYS A CA 1
ATOM 724 C C . CYS A 1 105 ? -5.104 -5.719 7.276 1.00 96.50 105 CYS A C 1
ATOM 726 O O . CYS A 1 105 ? -6.031 -5.952 8.057 1.00 96.50 105 CYS A O 1
ATOM 728 N N . GLY A 1 106 ? -3.917 -6.306 7.393 1.00 96.06 106 GLY A N 1
ATOM 729 C CA . GLY A 1 106 ? -3.548 -7.064 8.581 1.00 96.06 106 GLY A CA 1
ATOM 730 C C . GLY A 1 106 ? -3.341 -6.120 9.756 1.00 96.06 106 GLY A C 1
ATOM 731 O O . GLY A 1 106 ? -4.089 -6.183 10.733 1.00 96.06 106 GLY A O 1
ATOM 732 N N . THR A 1 107 ? -2.360 -5.230 9.623 1.00 96.88 107 THR A N 1
ATOM 733 C CA . THR A 1 107 ? -1.920 -4.361 10.715 1.00 96.88 107 THR A CA 1
ATOM 734 C C . THR A 1 107 ? -1.558 -2.966 10.209 1.00 96.88 107 THR A C 1
ATOM 736 O O . THR A 1 107 ? -0.836 -2.852 9.221 1.00 96.88 107 THR A O 1
ATOM 739 N N . VAL A 1 108 ? -1.985 -1.926 10.923 1.00 95.81 108 VAL A N 1
ATOM 740 C CA . VAL A 1 108 ? -1.679 -0.519 10.622 1.00 95.81 108 VAL A CA 1
ATOM 741 C C . VAL A 1 108 ? -1.053 0.157 11.839 1.00 95.81 108 VAL A C 1
ATOM 743 O O . VAL A 1 108 ? -1.614 0.111 12.932 1.00 95.81 108 VAL A O 1
ATOM 746 N N . LEU A 1 109 ? 0.137 0.740 11.670 1.00 94.19 109 LEU A N 1
ATOM 747 C CA . LEU A 1 109 ? 0.926 1.354 12.743 1.00 94.19 109 LEU A CA 1
ATOM 748 C C . LEU A 1 109 ? 1.562 2.682 12.289 1.00 94.19 109 LEU A C 1
ATOM 750 O O . LEU A 1 109 ? 2.767 2.725 12.014 1.00 94.19 109 LEU A O 1
ATOM 754 N N . PRO A 1 110 ? 0.806 3.786 12.191 1.00 91.75 110 PRO A N 1
ATOM 755 C CA . PRO A 1 110 ? 1.409 5.080 11.917 1.00 91.75 110 PRO A CA 1
ATOM 756 C C . PRO A 1 110 ? 2.229 5.557 13.125 1.00 91.75 110 PRO A C 1
ATOM 758 O O . PRO A 1 110 ? 1.835 5.421 14.289 1.00 91.75 110 PRO A O 1
ATOM 761 N N . ALA A 1 111 ? 3.391 6.134 12.826 1.00 90.62 111 ALA A N 1
ATOM 762 C CA . ALA A 1 111 ? 4.263 6.779 13.808 1.00 90.62 111 ALA A CA 1
ATOM 763 C C . ALA A 1 111 ? 4.331 8.308 13.628 1.00 90.62 111 ALA A C 1
ATOM 765 O O . ALA A 1 111 ? 4.728 9.016 14.548 1.00 90.62 111 ALA A O 1
ATOM 766 N N . GLY A 1 112 ? 3.914 8.831 12.471 1.00 84.25 112 GLY A N 1
ATOM 767 C CA . GLY A 1 112 ? 3.941 10.269 12.170 1.00 84.25 112 GLY A CA 1
ATOM 768 C C . GLY A 1 112 ? 3.181 10.688 10.907 1.00 84.25 112 GLY A C 1
ATOM 769 O O . GLY A 1 112 ? 2.896 11.873 10.742 1.00 84.25 112 GLY A O 1
ATOM 770 N N . GLY A 1 113 ? 2.827 9.739 10.034 1.00 90.06 113 GLY A N 1
ATOM 771 C CA . GLY A 1 113 ? 1.990 9.971 8.855 1.00 90.06 113 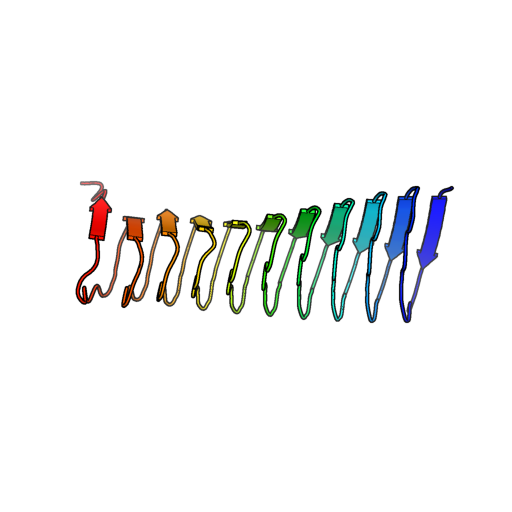GLY A CA 1
ATOM 772 C C . GLY A 1 113 ? 0.505 9.689 9.088 1.00 90.06 113 GLY A C 1
ATOM 773 O O . GLY A 1 113 ? 0.024 9.661 10.221 1.00 90.06 113 GLY A O 1
ATOM 774 N N . GLN A 1 114 ? -0.215 9.485 7.988 1.00 92.81 114 GLN A N 1
ATOM 775 C CA . GLN A 1 114 ? -1.649 9.200 7.993 1.00 92.81 114 GLN A CA 1
ATOM 776 C C . GLN A 1 114 ? -1.927 7.848 7.347 1.00 92.81 114 GLN A C 1
ATOM 778 O O . GLN A 1 114 ? -1.287 7.493 6.355 1.00 92.81 114 GLN A O 1
ATOM 783 N N . SER A 1 115 ? -2.903 7.129 7.885 1.00 94.31 115 SER A N 1
ATOM 784 C CA . SER A 1 115 ? -3.435 5.910 7.278 1.00 94.31 115 SER A CA 1
ATOM 785 C C . SER A 1 115 ? -4.950 6.007 7.159 1.00 94.31 115 SER A C 1
ATOM 787 O O . SER A 1 115 ? -5.622 6.291 8.147 1.00 94.31 115 SER A O 1
ATOM 789 N N . GLU A 1 116 ? -5.480 5.749 5.968 1.00 95.88 116 GLU A N 1
ATOM 790 C CA . GLU A 1 116 ? -6.908 5.542 5.731 1.00 95.88 116 GLU A CA 1
ATOM 791 C C . GLU A 1 116 ? -7.154 4.106 5.273 1.00 95.88 116 GLU A C 1
ATOM 793 O O . GLU A 1 116 ? -6.757 3.742 4.168 1.00 95.88 116 GLU A O 1
ATOM 798 N N . ASP A 1 117 ? -7.916 3.327 6.034 1.00 94.94 117 ASP A N 1
ATOM 799 C CA . ASP A 1 117 ? -8.318 1.996 5.598 1.00 94.94 117 ASP A CA 1
ATOM 800 C C . ASP A 1 117 ? -9.819 1.931 5.317 1.00 94.94 117 ASP A C 1
ATOM 802 O O . ASP A 1 117 ? -10.679 2.270 6.131 1.00 94.94 117 ASP A O 1
ATOM 806 N N . ARG A 1 118 ? -10.177 1.413 4.144 1.00 94.62 118 ARG A N 1
ATOM 807 C CA . ARG A 1 118 ? -11.561 1.171 3.726 1.00 94.62 118 ARG A CA 1
ATOM 808 C C . ARG A 1 118 ? -11.784 -0.318 3.542 1.00 94.62 118 ARG A C 1
ATOM 810 O O . ARG A 1 118 ? -11.427 -0.902 2.517 1.00 94.62 118 ARG A O 1
ATOM 817 N N . GLY A 1 119 ? -12.456 -0.937 4.507 1.00 93.31 119 GLY A N 1
ATOM 818 C CA . GLY A 1 119 ? -12.844 -2.340 4.440 1.00 93.31 119 GLY A CA 1
ATOM 819 C C . GLY A 1 119 ? -12.681 -3.074 5.763 1.00 93.31 119 GLY A C 1
ATOM 820 O O . GLY A 1 119 ? -13.527 -2.944 6.648 1.00 93.31 119 GLY A O 1
ATOM 821 N N . ARG A 1 120 ? -11.684 -3.960 5.855 1.00 94.12 120 ARG A N 1
ATOM 822 C CA . ARG A 1 120 ? -11.416 -4.739 7.072 1.00 94.12 120 ARG A CA 1
ATOM 823 C C . ARG A 1 120 ? -9.978 -4.589 7.527 1.00 94.12 120 ARG A C 1
ATOM 825 O O . ARG A 1 120 ? -9.090 -4.995 6.784 1.00 94.12 120 ARG A O 1
ATOM 832 N N . CYS A 1 121 ? -9.797 -4.207 8.778 1.00 94.25 121 CYS A N 1
ATOM 833 C CA . CYS A 1 121 ? -8.488 -4.106 9.408 1.00 94.25 121 CYS A CA 1
ATOM 834 C C . CYS A 1 121 ? -8.411 -5.090 10.565 1.00 94.25 121 CYS A C 1
ATOM 836 O O . CYS A 1 121 ? -9.364 -5.246 11.335 1.00 94.25 121 CYS A O 1
ATOM 838 N N . GLY A 1 122 ? -7.304 -5.818 10.660 1.00 93.75 122 GLY A N 1
ATOM 839 C CA . GLY A 1 122 ? -7.051 -6.688 11.803 1.00 93.75 122 GLY A CA 1
ATOM 840 C C . GLY A 1 122 ? -6.786 -5.847 13.042 1.00 93.75 122 GLY A C 1
ATOM 841 O O . GLY A 1 122 ? -7.588 -5.858 13.979 1.00 93.75 122 GLY A O 1
ATOM 842 N N . THR A 1 123 ? -5.695 -5.086 13.001 1.00 94.50 123 THR A N 1
ATOM 843 C CA . THR A 1 123 ? -5.204 -4.334 14.155 1.00 94.50 123 THR A CA 1
ATOM 844 C C . THR A 1 123 ? -4.704 -2.953 13.749 1.00 94.50 123 THR A C 1
ATOM 846 O O . THR A 1 123 ? -3.954 -2.835 12.784 1.00 94.50 123 THR A O 1
ATOM 849 N N . VAL A 1 124 ? -5.058 -1.927 14.517 1.00 92.56 124 VAL A N 1
ATOM 850 C CA . VAL A 1 124 ? -4.636 -0.537 14.303 1.00 92.56 124 VAL A CA 1
ATOM 851 C C . VAL A 1 124 ? -3.998 -0.007 15.585 1.00 92.56 124 VAL A C 1
ATOM 853 O O . VAL A 1 124 ? -4.630 0.006 16.642 1.00 92.56 124 VAL A O 1
ATOM 856 N N . LEU A 1 125 ? -2.716 0.360 15.516 1.00 91.69 125 LEU A N 1
ATOM 857 C CA . LEU A 1 125 ? -1.908 0.805 16.656 1.00 91.69 125 LEU A CA 1
ATOM 858 C C . LEU A 1 125 ? -1.116 2.074 16.311 1.00 91.69 125 LEU A C 1
ATOM 860 O O . LEU A 1 125 ? 0.097 2.004 16.088 1.00 91.69 125 LEU A O 1
ATOM 864 N N . PRO A 1 126 ? -1.756 3.250 16.253 1.00 88.88 126 PRO A N 1
ATOM 865 C CA . PRO A 1 126 ? -1.011 4.481 16.086 1.00 88.88 126 PRO A CA 1
ATOM 866 C C . PRO A 1 126 ? -0.176 4.750 17.345 1.00 88.88 126 PRO A C 1
ATOM 868 O O . PRO A 1 126 ? -0.661 4.719 18.482 1.00 88.88 126 PRO A O 1
ATOM 871 N N . ALA A 1 127 ? 1.111 4.995 17.122 1.00 87.69 127 ALA A N 1
ATOM 872 C CA . ALA A 1 127 ? 2.031 5.543 18.117 1.00 87.69 127 ALA A CA 1
ATOM 873 C C . ALA A 1 127 ? 2.245 7.056 17.905 1.00 87.69 127 ALA A C 1
ATOM 875 O O . ALA A 1 127 ? 2.750 7.746 18.787 1.00 87.69 127 ALA A O 1
ATOM 876 N N . GLY A 1 128 ? 1.823 7.571 16.748 1.00 83.31 128 GLY A N 1
ATOM 877 C CA . GLY A 1 128 ? 1.791 8.973 16.346 1.00 83.31 128 GLY A CA 1
ATOM 878 C C . GLY A 1 128 ? 1.018 9.110 15.027 1.00 83.31 128 GLY A C 1
ATOM 879 O O . GLY A 1 128 ? 0.609 8.108 14.445 1.00 83.31 128 GLY A O 1
ATOM 880 N N . GLY A 1 129 ? 0.791 10.335 14.548 1.00 86.81 129 GLY A N 1
ATOM 881 C CA . GLY A 1 129 ? -0.001 10.554 13.328 1.00 86.81 129 GLY A CA 1
ATOM 882 C C . GLY A 1 129 ? -1.505 10.306 13.519 1.00 86.81 129 GLY A C 1
ATOM 883 O O . GLY A 1 129 ? -2.009 10.418 14.644 1.00 86.81 129 GLY A O 1
ATOM 884 N N . GLN A 1 130 ? -2.232 10.007 12.436 1.00 89.38 130 GLN A N 1
ATOM 885 C CA . GLN A 1 130 ? -3.658 9.654 12.512 1.00 89.38 130 GLN A CA 1
ATOM 886 C C . GLN A 1 130 ? -3.989 8.396 11.694 1.00 89.38 130 GLN A C 1
ATOM 888 O O . GLN A 1 130 ? -3.363 8.091 10.677 1.00 89.38 130 GLN A O 1
ATOM 893 N N . SER A 1 131 ? -4.987 7.658 12.172 1.00 91.06 131 SER A N 1
ATOM 894 C CA . SER A 1 131 ? -5.610 6.538 11.466 1.00 91.06 131 SER A CA 1
ATOM 895 C C . SER A 1 131 ? -7.107 6.789 11.329 1.00 91.06 131 SER A C 1
ATOM 897 O O . SER A 1 131 ? -7.769 7.055 12.335 1.00 91.06 131 SER A O 1
ATOM 899 N N . GLU A 1 132 ? -7.645 6.667 10.119 1.00 92.25 132 GLU A N 1
ATOM 900 C CA . GLU A 1 132 ? -9.084 6.563 9.876 1.00 92.25 132 GLU A CA 1
ATOM 901 C C . GLU A 1 132 ? -9.411 5.176 9.322 1.00 92.25 132 GLU A C 1
ATOM 903 O O . GLU A 1 132 ? -8.971 4.809 8.236 1.00 92.25 132 GLU A O 1
ATOM 908 N N . ASP A 1 133 ? -10.269 4.444 10.020 1.00 91.12 133 ASP A N 1
ATOM 909 C CA . ASP A 1 133 ? -10.827 3.195 9.532 1.00 91.12 133 ASP A CA 1
ATOM 910 C C . ASP A 1 133 ? -12.290 3.379 9.130 1.00 91.12 133 ASP A C 1
ATOM 912 O O . ASP A 1 133 ? -13.118 3.929 9.858 1.00 91.12 133 ASP A O 1
ATOM 916 N N . ARG A 1 134 ? -12.655 2.860 7.960 1.00 91.62 134 ARG A N 1
ATOM 917 C CA . ARG A 1 134 ? -14.040 2.764 7.491 1.00 91.62 134 ARG A CA 1
ATOM 918 C C . ARG A 1 134 ? -14.384 1.312 7.218 1.00 91.62 134 ARG A C 1
ATOM 920 O O . ARG A 1 134 ? -14.118 0.782 6.135 1.00 91.62 134 ARG A O 1
ATOM 927 N N . GLY A 1 135 ? -15.062 0.670 8.164 1.00 90.25 135 GLY A N 1
ATOM 928 C CA . GLY A 1 135 ? -15.640 -0.652 7.941 1.00 90.25 135 GLY A CA 1
ATOM 929 C C . GLY A 1 135 ? -15.646 -1.539 9.173 1.00 90.25 135 GLY A C 1
ATOM 930 O O . GLY A 1 135 ? -16.562 -1.458 9.989 1.00 90.25 135 GLY A O 1
ATOM 931 N N . ARG A 1 136 ? -14.724 -2.500 9.248 1.00 90.31 136 ARG A N 1
ATOM 932 C CA . ARG A 1 136 ? -14.599 -3.391 10.407 1.00 90.31 136 ARG A CA 1
ATOM 933 C C . ARG A 1 136 ? -13.162 -3.461 10.872 1.00 90.31 136 ARG A C 1
ATOM 935 O O . ARG A 1 136 ? -12.319 -3.924 10.109 1.00 90.31 136 ARG A O 1
ATOM 942 N N . CYS A 1 137 ? -12.952 -3.177 12.144 1.00 89.56 137 CYS A N 1
ATOM 943 C CA . CYS A 1 137 ? -11.656 -3.301 12.783 1.00 89.56 137 CYS A CA 1
ATOM 944 C C . CYS A 1 137 ? -11.721 -4.360 13.871 1.00 89.56 137 CYS A C 1
ATOM 946 O O . CYS A 1 137 ? -12.668 -4.420 14.659 1.00 89.56 137 CYS A O 1
ATOM 948 N N . GLY A 1 138 ? -10.735 -5.253 13.889 1.00 90.50 138 GLY A N 1
ATOM 949 C CA . GLY A 1 138 ? -10.614 -6.238 14.954 1.00 90.50 138 GLY A CA 1
ATOM 950 C C . GLY A 1 138 ? -10.246 -5.555 16.263 1.00 90.50 138 GLY A C 1
ATOM 951 O O . GLY A 1 138 ? -10.910 -5.749 17.281 1.00 90.50 138 GLY A O 1
ATOM 952 N N . THR A 1 139 ? -9.190 -4.750 16.238 1.00 91.69 139 THR A N 1
ATOM 953 C CA . THR A 1 139 ? -8.548 -4.246 17.449 1.00 91.69 139 THR A CA 1
ATOM 954 C C . THR A 1 139 ? -7.905 -2.877 17.204 1.00 91.69 139 THR A C 1
ATOM 956 O O . THR A 1 139 ? -7.157 -2.722 16.246 1.00 91.69 139 THR A O 1
ATOM 959 N N . VAL A 1 140 ? -8.175 -1.900 18.074 1.00 89.81 140 VAL A N 1
ATOM 960 C CA . VAL A 1 140 ? -7.652 -0.523 17.993 1.00 89.81 140 VAL A CA 1
ATOM 961 C C . VAL A 1 140 ? -6.976 -0.148 19.319 1.00 89.81 140 VAL A C 1
ATOM 963 O O . VAL A 1 140 ? -7.634 -0.088 20.362 1.00 89.81 140 VAL A O 1
ATOM 966 N N . LEU A 1 141 ? -5.652 0.048 19.288 1.00 89.25 141 LEU A N 1
ATOM 967 C CA . LEU A 1 141 ? -4.786 0.346 20.444 1.00 89.25 141 LEU A CA 1
ATOM 968 C C . LEU A 1 141 ? -3.906 1.582 20.178 1.00 89.25 141 LEU A C 1
ATOM 970 O O . LEU A 1 141 ? -2.712 1.443 19.902 1.00 89.25 141 LEU A O 1
ATOM 974 N N . PRO A 1 142 ? -4.456 2.799 20.261 1.00 85.31 142 PRO A N 1
ATOM 975 C CA . PRO A 1 142 ? -3.671 4.013 20.119 1.00 85.31 142 PRO A CA 1
ATOM 976 C C . PRO A 1 142 ? -2.860 4.281 21.391 1.00 85.31 142 PRO A C 1
ATOM 978 O O . PRO A 1 142 ? -3.418 4.525 22.465 1.00 85.31 142 PRO A O 1
ATOM 981 N N . ALA A 1 143 ? -1.535 4.263 21.249 1.00 83.38 143 ALA A N 1
ATOM 982 C CA . ALA A 1 143 ? -0.576 4.656 22.286 1.00 83.38 143 ALA A CA 1
ATOM 983 C C . ALA A 1 143 ? -0.098 6.114 22.119 1.00 83.38 143 ALA A C 1
ATOM 985 O O . ALA A 1 143 ? 0.426 6.708 23.058 1.00 83.38 143 ALA A O 1
ATOM 986 N N . GLY A 1 144 ? -0.298 6.687 20.929 1.00 76.94 144 GLY A N 1
ATOM 987 C CA . GLY A 1 144 ? -0.074 8.090 20.582 1.00 76.94 144 GLY A CA 1
ATOM 988 C C . GLY A 1 144 ? -0.852 8.451 19.308 1.00 76.94 144 GLY A C 1
ATOM 989 O O . GLY A 1 144 ? -1.295 7.567 18.581 1.00 76.94 144 GLY A O 1
ATOM 990 N N . GLY A 1 145 ? -1.061 9.742 19.033 1.00 82.69 145 GLY A N 1
ATOM 991 C CA . GLY A 1 145 ? -1.801 10.181 17.839 1.00 82.69 145 GLY A CA 1
ATOM 992 C C . GLY A 1 145 ? -3.330 10.107 17.965 1.00 82.69 145 GLY A C 1
ATOM 993 O O . GLY A 1 145 ? -3.882 10.211 19.065 1.00 82.69 145 GLY A O 1
ATOM 994 N N . GLN A 1 146 ? -4.018 10.002 16.824 1.00 84.69 146 GLN A N 1
ATOM 995 C CA . GLN A 1 146 ? -5.485 10.012 16.734 1.00 84.69 146 GLN A CA 1
ATOM 996 C C . GLN A 1 146 ? -6.018 8.797 15.969 1.00 84.69 146 GLN A C 1
ATOM 998 O O . GLN A 1 146 ? -5.449 8.392 14.958 1.00 84.69 146 GLN A O 1
ATOM 1003 N N . SER A 1 147 ? -7.144 8.246 16.423 1.00 87.12 147 SER A N 1
ATOM 1004 C CA . SER A 1 147 ? -7.874 7.199 15.701 1.00 87.12 147 SER A CA 1
ATOM 1005 C C . SER A 1 147 ? -9.333 7.583 15.510 1.00 87.12 147 SER A C 1
ATOM 1007 O O . SER A 1 147 ? -10.018 7.949 16.466 1.00 87.12 147 SER A O 1
ATOM 1009 N N . GLU A 1 148 ? -9.837 7.436 14.292 1.00 88.88 148 GLU A N 1
ATOM 1010 C CA . GLU A 1 148 ? -11.262 7.494 13.983 1.00 88.88 148 GLU A CA 1
ATOM 1011 C C . GLU A 1 148 ? -11.689 6.166 13.351 1.00 88.88 148 GLU A C 1
ATOM 1013 O O . GLU A 1 148 ? -11.111 5.747 12.359 1.00 88.88 148 GLU A O 1
ATOM 1018 N N . ASP A 1 149 ? -12.704 5.500 13.903 1.00 87.69 149 ASP A N 1
ATOM 1019 C CA . ASP A 1 149 ? -13.341 4.347 13.255 1.00 87.69 149 ASP A CA 1
ATOM 1020 C C . ASP A 1 149 ? -14.805 4.665 12.946 1.00 87.69 149 ASP A C 1
ATOM 1022 O O . ASP A 1 149 ? -15.634 4.910 13.830 1.00 87.69 149 ASP A O 1
ATOM 1026 N N . ARG A 1 150 ? -15.135 4.617 11.658 1.00 87.06 150 ARG A N 1
ATOM 1027 C CA . ARG A 1 150 ? -16.490 4.678 11.111 1.00 87.06 150 ARG A CA 1
ATOM 1028 C C . ARG A 1 150 ? -16.913 3.283 10.695 1.00 87.06 150 ARG A C 1
ATOM 1030 O O . ARG A 1 150 ? -16.982 2.939 9.508 1.00 87.06 150 ARG A O 1
ATOM 1037 N N . GLY A 1 151 ? -17.227 2.467 11.684 1.00 85.19 151 GLY A N 1
ATOM 1038 C CA . GLY A 1 151 ? -17.365 1.047 11.451 1.00 85.19 151 GLY A CA 1
ATOM 1039 C C . GLY A 1 151 ? -17.802 0.269 12.672 1.00 85.19 151 GLY A C 1
ATOM 1040 O O . GLY A 1 151 ? -18.480 0.780 13.558 1.00 85.19 151 GLY A O 1
ATOM 1041 N N . ARG A 1 152 ? -17.475 -1.021 12.659 1.00 85.50 152 ARG A N 1
ATOM 1042 C CA . ARG A 1 152 ? -17.572 -1.889 13.829 1.00 85.50 152 ARG A CA 1
ATOM 1043 C C . ARG A 1 152 ? -16.169 -2.209 14.308 1.00 85.50 152 ARG A C 1
ATOM 1045 O O . ARG A 1 152 ? -15.438 -2.898 13.596 1.00 85.50 152 ARG A O 1
ATOM 1052 N N . CYS A 1 153 ? -15.891 -1.835 15.544 1.00 84.88 153 CYS A N 1
ATOM 1053 C CA . CYS A 1 153 ? -14.695 -2.236 16.260 1.00 84.88 153 CYS A CA 1
ATOM 1054 C C . CYS A 1 153 ? -14.982 -3.430 17.175 1.00 84.88 153 CYS A C 1
ATOM 1056 O O . CYS A 1 153 ? -15.967 -3.426 17.915 1.00 84.88 153 CYS A O 1
ATOM 1058 N N . GLY A 1 154 ? -14.124 -4.450 17.134 1.00 86.50 154 GLY A N 1
ATOM 1059 C CA . GLY A 1 154 ? -14.178 -5.573 18.070 1.00 86.50 154 GLY A CA 1
ATOM 1060 C C . GLY A 1 154 ? -13.654 -5.194 19.455 1.00 86.50 154 GLY A C 1
ATOM 1061 O O . GLY A 1 154 ? -14.305 -5.451 20.464 1.00 86.50 154 GLY A O 1
ATOM 1062 N N . THR A 1 155 ? -12.477 -4.574 19.515 1.00 89.00 155 THR A N 1
ATOM 1063 C CA . THR A 1 155 ? -11.825 -4.166 20.766 1.00 89.00 155 THR A CA 1
ATOM 1064 C C . THR A 1 155 ? -11.169 -2.805 20.597 1.00 89.00 155 THR A C 1
ATOM 1066 O O . THR A 1 155 ? -10.472 -2.581 19.612 1.00 89.00 155 THR A O 1
ATOM 1069 N N . VAL A 1 156 ? -11.371 -1.915 21.569 1.00 85.31 156 VAL A N 1
ATOM 1070 C CA . VAL A 1 156 ? -10.755 -0.583 21.604 1.00 85.31 156 VAL A CA 1
ATOM 1071 C C . VAL A 1 156 ? -10.185 -0.339 22.995 1.00 85.31 156 VAL A C 1
ATOM 1073 O O . VAL A 1 156 ? -10.912 -0.446 23.981 1.00 85.31 156 VAL A O 1
ATOM 1076 N N . LEU A 1 157 ? -8.893 -0.022 23.074 1.00 83.50 157 LEU A N 1
ATOM 1077 C CA . LEU A 1 157 ? -8.186 0.255 24.328 1.00 83.50 157 LEU A CA 1
ATOM 1078 C C . LEU A 1 157 ? -7.445 1.599 24.204 1.00 83.50 157 LEU A C 1
ATOM 1080 O O . LEU A 1 157 ? -6.345 1.636 23.653 1.00 83.50 157 LEU A O 1
ATOM 1084 N N . PRO A 1 158 ? -8.033 2.707 24.685 1.00 70.94 158 PRO A N 1
ATOM 1085 C CA . PRO A 1 158 ? -7.376 4.010 24.676 1.00 70.94 158 PRO A CA 1
ATOM 1086 C C . PRO A 1 158 ? -6.274 4.093 25.736 1.00 70.94 158 PRO A C 1
ATOM 1088 O O . PRO A 1 158 ? -6.519 3.816 26.911 1.00 70.94 158 PRO A O 1
ATOM 1091 N N . ALA A 1 159 ? -5.090 4.571 25.350 1.00 60.94 159 ALA A N 1
ATOM 1092 C CA . ALA A 1 159 ? -4.053 5.011 26.279 1.00 60.94 159 ALA A CA 1
ATOM 1093 C C . ALA A 1 159 ? -3.648 6.456 25.944 1.00 60.94 159 ALA A C 1
ATOM 1095 O O . ALA A 1 159 ? -2.852 6.692 25.044 1.00 60.94 159 ALA A O 1
ATOM 1096 N N . GLY A 1 160 ? -4.220 7.437 26.656 1.00 59.41 160 GLY A N 1
ATOM 1097 C CA . GLY A 1 160 ? -3.783 8.842 26.590 1.00 59.41 160 GLY A CA 1
ATOM 1098 C C . GLY A 1 160 ? -4.012 9.574 25.256 1.00 59.41 160 GLY A C 1
ATOM 1099 O O . GLY A 1 160 ? -3.349 10.577 25.004 1.00 59.41 160 GLY A O 1
ATOM 1100 N N . THR A 1 161 ? -4.927 9.097 24.407 1.00 67.69 161 THR A N 1
ATOM 1101 C CA . THR A 1 161 ? -5.126 9.551 23.014 1.00 67.69 161 THR A CA 1
ATOM 1102 C C . THR A 1 161 ? -6.592 9.838 22.674 1.00 67.69 161 THR A C 1
ATOM 1104 O O . THR A 1 161 ? -7.503 9.502 23.432 1.00 67.69 161 THR A O 1
ATOM 1107 N N . ILE A 1 162 ? -6.828 10.483 21.523 1.00 74.69 162 ILE A N 1
ATOM 1108 C CA . ILE A 1 162 ? -8.176 10.791 21.019 1.00 74.69 162 ILE A CA 1
ATOM 1109 C C . ILE A 1 162 ? -8.668 9.632 20.150 1.00 74.69 162 ILE A C 1
ATOM 1111 O O . ILE A 1 162 ? -8.048 9.311 19.135 1.00 74.69 162 ILE A O 1
ATOM 1115 N N . ILE A 1 163 ? -9.815 9.058 20.525 1.00 80.75 163 ILE A N 1
ATOM 1116 C CA . ILE A 1 163 ? -10.530 8.051 19.734 1.00 80.75 163 ILE A CA 1
ATOM 1117 C C . ILE A 1 163 ? -11.938 8.551 19.416 1.00 80.75 163 ILE A C 1
ATOM 1119 O O . ILE A 1 163 ? -12.681 8.924 20.326 1.00 80.75 163 ILE A O 1
ATOM 1123 N N . ASN A 1 164 ? -12.329 8.501 18.143 1.00 83.25 164 ASN A N 1
ATOM 1124 C CA . ASN A 1 164 ? -13.705 8.728 17.708 1.00 83.25 164 ASN A CA 1
ATOM 1125 C C . ASN A 1 164 ? -14.290 7.440 17.111 1.00 83.25 164 ASN A C 1
ATOM 1127 O O . ASN A 1 164 ? -13.766 6.922 16.132 1.00 83.25 164 ASN A O 1
ATOM 1131 N N . LEU A 1 165 ? -15.363 6.912 17.707 1.00 82.31 165 LEU A N 1
ATOM 1132 C CA . LEU A 1 165 ? -16.032 5.697 17.234 1.00 82.31 165 LEU A CA 1
ATOM 1133 C C . LEU A 1 165 ? -17.449 6.029 16.768 1.00 82.31 165 LEU A C 1
ATOM 1135 O O . LEU A 1 165 ? -18.327 6.338 17.576 1.00 82.31 165 LEU A O 1
ATOM 1139 N N . GLN A 1 166 ? -17.700 5.893 15.470 1.00 80.50 166 GLN A N 1
ATOM 1140 C CA . GLN A 1 166 ? -19.022 6.041 14.870 1.00 80.50 166 GLN A CA 1
ATOM 1141 C C . GLN A 1 166 ? -19.580 4.674 14.479 1.00 80.50 166 GLN A C 1
ATOM 1143 O O . GLN A 1 166 ? -19.546 4.255 13.319 1.00 80.50 166 GLN A O 1
ATOM 1148 N N . ASN A 1 167 ? -20.158 3.984 15.462 1.00 70.38 167 ASN A N 1
ATOM 1149 C CA . ASN A 1 167 ? -20.865 2.730 15.229 1.00 70.38 167 ASN A CA 1
ATOM 1150 C C . ASN A 1 167 ? -22.171 2.990 14.458 1.00 70.38 167 ASN A C 1
ATOM 1152 O O . ASN A 1 167 ? -23.218 3.249 15.052 1.00 70.38 167 ASN A O 1
ATOM 1156 N N . ARG A 1 168 ? -22.154 2.872 13.124 1.00 58.53 168 ARG A N 1
ATOM 1157 C CA . ARG A 1 168 ? -23.395 2.784 12.333 1.00 58.53 168 ARG A CA 1
ATOM 1158 C C . ARG A 1 168 ? -24.003 1.391 12.494 1.00 58.53 168 ARG A C 1
ATOM 1160 O O . ARG A 1 168 ? -23.829 0.506 11.653 1.00 58.53 168 ARG A O 1
ATOM 1167 N N . ALA A 1 169 ? -24.726 1.183 13.589 1.00 48.81 169 ALA A N 1
ATOM 1168 C CA . ALA A 1 169 ? -25.662 0.076 13.689 1.00 48.81 169 ALA A CA 1
ATOM 1169 C C . ALA A 1 169 ? -26.819 0.347 12.713 1.00 48.81 169 ALA A C 1
ATOM 1171 O O . ALA A 1 169 ? -27.633 1.234 12.944 1.00 48.81 169 ALA A O 1
ATOM 1172 N N . LYS A 1 170 ? -26.876 -0.380 11.590 1.00 43.75 170 LYS A N 1
ATOM 1173 C CA . LYS A 1 170 ? -28.141 -0.509 10.859 1.00 43.75 170 LYS A CA 1
ATOM 1174 C C . LYS A 1 170 ? -29.075 -1.348 11.735 1.00 43.75 170 LYS A C 1
ATOM 1176 O O . LYS A 1 170 ? -28.745 -2.508 11.995 1.00 43.75 170 LYS A O 1
ATOM 1181 N N . SER A 1 171 ? -30.137 -0.707 12.227 1.00 38.16 171 SER A N 1
ATOM 1182 C CA . SER A 1 171 ? -31.372 -1.331 12.718 1.00 38.16 171 SER A CA 1
ATOM 1183 C C . SER A 1 171 ? -32.040 -2.133 11.613 1.00 38.16 171 SER A C 1
ATOM 1185 O O . SER A 1 171 ? -32.055 -1.597 10.477 1.00 38.16 171 SER A O 1
#

Foldseek 3Di:
DEAEEEEEAEEAEAQAEEYEYEEEYAEYEYQAAEYEYEEEYAEYEYQAYEYEYEYEYAEYEYQAYEYEYEEEYAEYEYQAYEYEYEEEYEEYEYQAYEYEYEEEYAEYEYAAYEYEYEYEYAEYEYQAYEYEYEEEYAEYHYVYYEYEYCYHYNYYDDDPYYYHYNHPDDD

Mean predicted aligned error: 5.49 Å

Sequence (171 aa):
GLSEDRGRCGTVLPAGGQSEDRGRCGTVLPAGGQSEDRGRCGTVLPAGGQSEDRGRCGTVLPAGGQSEDRGRCGTVLPAGGQSEDRGRCGTVLPAGGQSEDRGRCGTVLPAGGQSEDRGRCGTVLPAGGQSEDRGRCGTVLPAGGQSEDRGRCGTVLPAGTIINLQNRAKS

Radius of gyration: 16.82 Å; Cα contacts (8 Å, |Δi|>4): 627; chains: 1; bounding box: 48×22×50 Å

Nearest PDB structures (foldseek):
  8c50-assembly1_A  TM=3.102E-01  e=2.317E+00  Pontibacter korlensis
  3ult-assembly2_B  TM=2.148E-01  e=2.189E+00  Lolium perenne
  4kh3-assembly1_A  TM=3.122E-01  e=6.803E+00  Escherichia coli CFT073

Organism: NCBI:txid409849